Protein 5EXH (pdb70)

Foldseek 3Di:
DDDDAPCPDQLNPDDDQPCDDPQNPDPPDPDGRPSNPHPVNVPDD

Structure (mmCIF, N/CA/C/O backbone):
data_5EXH
#
_entry.id   5EXH
#
_cell.length_a   74.959
_cell.length_b   27.230
_cell.length_c   47.060
_cell.angle_alpha   90.00
_cell.angle_beta   104.44
_cell.angle_gamma   90.00
#
_symmetry.space_group_name_H-M   'C 1 2 1'
#
loop_
_entity.id
_entity.type
_entity.pdbx_description
1 polymer "DNA (5'-D(*GP*AP*AP*TP*CP*(1CC)P*GP*GP*AP*TP*TP*C)-3')"
2 polymer 'Methylcytosine dioxygenase TET3'
3 non-polymer 'ZINC ION'
4 water water
#
loop_
_atom_site.group_PDB
_atom_site.id
_atom_site.type_symbol
_atom_site.label_atom_id
_atom_site.label_alt_id
_atom_site.label_comp_id
_atom_site.label_asym_id
_atom_site.label_entity_id
_atom_site.label_seq_id
_atom_site.pdbx_PDB_ins_code
_atom_site.Cartn_x
_atom_site.Cartn_y
_atom_site.Cartn_z
_atom_site.occupancy
_atom_site.B_iso_or_equiv
_atom_site.auth_seq_id
_atom_site.auth_comp_id
_atom_site.auth_asym_id
_atom_site.auth_atom_id
_atom_site.pdbx_PDB_model_num
ATOM 492 N N . LYS C 2 3 ? 27.476 6.127 3.493 1.00 24.22 52 LYS C N 1
ATOM 493 C CA . LYS C 2 3 ? 28.163 5.068 4.223 1.00 22.19 52 LYS C CA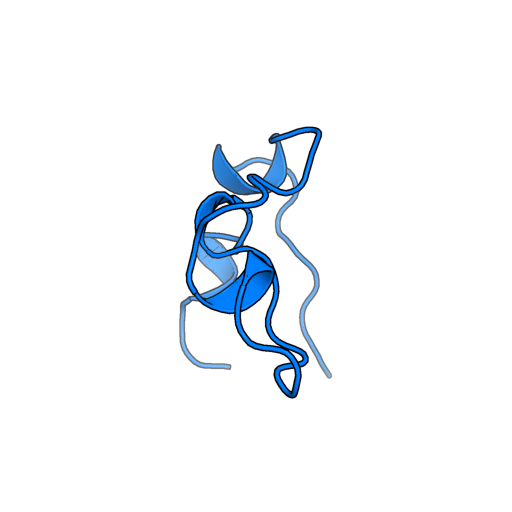 1
ATOM 494 C C . LYS C 2 3 ? 27.393 4.732 5.491 1.00 23.02 52 LYS C C 1
ATOM 495 O O . LYS C 2 3 ? 26.824 5.620 6.134 1.00 22.66 52 LYS C O 1
ATOM 497 N N . LYS C 2 4 ? 27.371 3.459 5.869 1.00 18.58 53 LYS C N 1
ATOM 498 C CA . LYS C 2 4 ? 26.612 3.111 7.062 1.00 18.00 53 LYS C CA 1
ATOM 499 C C . LYS C 2 4 ? 27.319 3.542 8.345 1.00 14.79 53 LYS C C 1
ATOM 500 O O . LYS C 2 4 ? 28.560 3.567 8.440 1.00 15.44 53 LYS C O 1
ATOM 506 N N . ARG C 2 5 ? 26.496 3.929 9.312 1.00 13.63 54 ARG C N 1
ATOM 507 C CA . ARG C 2 5 ? 26.971 4.506 10.557 1.00 12.70 54 ARG C CA 1
ATOM 508 C C . ARG C 2 5 ? 27.374 3.430 11.546 1.00 11.01 54 ARG C C 1
ATOM 509 O O . ARG C 2 5 ? 26.948 2.277 11.434 1.00 13.88 54 ARG C O 1
ATOM 517 N N . LYS C 2 6 ? 28.210 3.814 12.501 1.00 12.27 55 LYS C N 1
ATOM 518 C CA . LYS C 2 6 ? 28.659 2.906 13.545 1.00 13.59 55 LYS C CA 1
ATOM 519 C C . LYS C 2 6 ? 27.989 3.299 14.852 1.00 13.72 55 LYS C C 1
ATOM 520 O O . LYS C 2 6 ? 27.620 4.464 15.040 1.00 13.89 55 LYS C O 1
ATOM 526 N N . ARG C 2 7 ? 27.840 2.346 15.766 1.00 11.72 56 ARG C N 1
ATOM 527 C CA A ARG C 2 7 ? 27.248 2.645 17.067 0.43 12.63 56 ARG C CA 1
ATOM 528 C CA B ARG C 2 7 ? 27.255 2.631 17.073 0.57 12.61 56 ARG C CA 1
ATOM 529 C C . ARG C 2 7 ? 28.086 3.681 17.812 1.00 12.24 56 ARG C C 1
ATOM 530 O O . ARG C 2 7 ? 29.306 3.780 17.616 1.00 13.05 56 ARG C O 1
ATOM 545 N N . CYS C 2 8 ? 27.436 4.461 18.665 1.00 13.06 57 CYS C N 1
ATOM 546 C CA . CYS C 2 8 ? 28.128 5.552 19.337 1.00 13.88 57 CYS C CA 1
ATOM 547 C C . CYS C 2 8 ? 29.098 5.055 20.409 1.00 12.76 57 CYS C C 1
ATOM 548 O O . CYS C 2 8 ? 30.116 5.706 20.679 1.00 15.47 57 CYS C O 1
ATOM 551 N N . GLY C 2 9 ? 28.799 3.903 21.004 1.00 12.88 58 GLY C N 1
ATOM 552 C CA . GLY C 2 9 ? 29.672 3.308 22.000 1.00 14.21 58 GLY C CA 1
ATOM 553 C C . GLY C 2 9 ? 29.501 3.836 23.412 1.00 14.07 58 GLY C C 1
ATOM 554 O O . GLY C 2 9 ? 30.045 3.250 24.352 1.00 14.99 58 GLY C O 1
ATOM 555 N N . THR C 2 10 ? 28.743 4.920 23.573 1.00 12.55 59 THR C N 1
ATOM 556 C CA . THR C 2 10 ? 28.673 5.594 24.874 1.00 15.99 59 THR C CA 1
ATOM 557 C C . THR C 2 10 ? 27.306 5.610 25.549 1.00 15.13 59 THR C C 1
ATOM 558 O O . THR C 2 10 ? 27.229 5.784 26.768 1.00 16.27 59 THR C O 1
ATOM 562 N N . CYS C 2 11 ? 26.230 5.464 24.775 1.00 14.09 60 CYS C N 1
ATOM 563 C CA . CYS C 2 11 ? 24.889 5.454 25.358 1.00 15.22 60 CYS C CA 1
ATOM 564 C C . CYS C 2 11 ? 24.679 4.182 26.175 1.00 14.72 60 CYS C C 1
ATOM 565 O O . CYS C 2 11 ? 25.445 3.224 26.050 1.00 15.53 60 CYS C O 1
ATOM 568 N N . 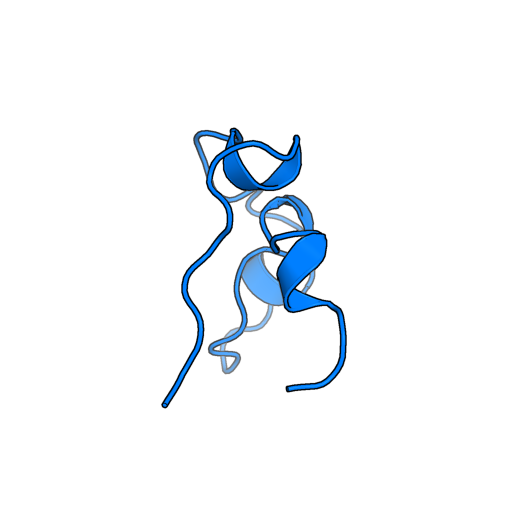ASP C 2 12 ? 23.657 4.175 27.025 1.00 14.93 61 ASP C N 1
ATOM 569 C CA . ASP C 2 12 ? 23.428 3.009 27.871 1.00 17.65 61 ASP C CA 1
ATOM 570 C C . ASP C 2 12 ? 23.229 1.697 27.083 1.00 16.00 61 ASP C C 1
ATOM 571 O O . ASP C 2 12 ? 23.830 0.676 27.429 1.00 14.72 61 ASP C O 1
ATOM 576 N N . PRO C 2 13 ? 22.415 1.719 26.006 1.00 13.44 62 PRO C N 1
ATOM 577 C CA . PRO C 2 13 ? 22.318 0.503 25.186 1.00 12.57 62 PRO C CA 1
ATOM 578 C C . PRO C 2 13 ? 23.672 0.041 24.626 1.00 11.52 62 PRO C C 1
ATOM 579 O O . PRO C 2 13 ? 23.948 -1.154 24.645 1.00 12.22 62 PRO C O 1
ATOM 583 N N . CYS C 2 14 ? 24.502 0.970 24.158 1.00 11.85 63 CYS C N 1
ATOM 584 C CA . CYS C 2 14 ? 25.833 0.620 23.657 1.00 11.70 63 CYS C CA 1
ATOM 585 C C . CYS C 2 14 ? 26.752 -0.005 24.717 1.00 13.87 63 CYS C C 1
ATOM 586 O O . CYS C 2 14 ? 27.700 -0.725 24.380 1.00 15.22 63 CYS C O 1
ATOM 589 N N . ARG C 2 15 ? 26.477 0.276 25.987 1.00 13.50 64 ARG C N 1
ATOM 590 C CA . ARG C 2 15 ? 27.323 -0.217 27.071 1.00 17.44 64 ARG C CA 1
ATOM 591 C C . ARG C 2 15 ? 26.875 -1.567 27.629 1.00 16.38 64 ARG C C 1
ATOM 592 O O . ARG C 2 15 ? 27.609 -2.195 28.399 1.00 17.04 64 ARG C O 1
ATOM 600 N N . ARG C 2 16 ? 25.693 -2.033 27.232 1.00 14.94 65 ARG C N 1
ATOM 601 C CA . ARG C 2 16 ? 25.235 -3.358 27.656 1.00 14.94 65 ARG C CA 1
ATOM 602 C C . ARG C 2 16 ? 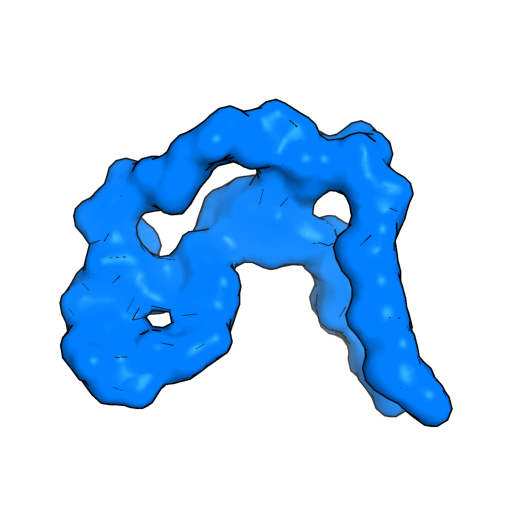26.163 -4.450 27.144 1.00 16.88 65 ARG C C 1
ATOM 603 O O . ARG C 2 16 ? 26.642 -4.397 26.011 1.00 16.13 65 ARG C O 1
ATOM 611 N N . LEU C 2 17 ? 26.405 -5.455 27.976 1.00 15.35 66 LEU C N 1
ATOM 612 C CA . LEU C 2 17 ? 27.407 -6.458 27.658 1.00 16.19 66 LEU C CA 1
ATOM 613 C C . LEU C 2 17 ? 26.849 -7.623 26.864 1.00 16.71 66 LEU C C 1
ATOM 614 O O . LEU C 2 17 ? 27.582 -8.285 26.134 1.00 20.02 66 LEU C O 1
ATOM 619 N N . GLU C 2 18 ? 25.554 -7.886 27.023 1.00 16.14 67 GLU C N 1
ATOM 620 C CA . GLU C 2 18 ? 24.962 -9.097 26.465 1.00 16.26 67 GLU C CA 1
ATOM 621 C C . GLU C 2 18 ? 23.619 -8.824 25.806 1.00 12.69 67 GLU C C 1
ATOM 622 O O . GLU C 2 18 ? 22.925 -7.880 26.174 1.00 14.43 67 GLU C O 1
ATOM 628 N N . ASN C 2 19 ? 23.262 -9.656 24.833 1.00 11.85 68 ASN C N 1
ATOM 629 C CA . ASN C 2 19 ? 21.889 -9.673 24.338 1.00 11.23 68 ASN C CA 1
ATOM 630 C C . ASN C 2 19 ? 20.938 -10.051 25.470 1.00 13.75 68 ASN C C 1
ATOM 631 O O . ASN C 2 19 ? 21.263 -10.915 26.293 1.00 13.93 68 ASN C O 1
ATOM 636 N N . CYS C 2 20 ? 19.766 -9.418 25.521 1.00 12.19 69 CYS C N 1
ATOM 637 C CA . CYS C 2 20 ? 18.859 -9.643 26.649 1.00 11.49 69 CYS C CA 1
ATOM 638 C C . CYS C 2 20 ? 18.224 -11.027 26.628 1.00 11.98 69 CYS C C 1
ATOM 639 O O . CYS C 2 20 ? 17.831 -11.549 27.681 1.00 14.43 69 CYS C O 1
ATOM 642 N N . GLY C 2 21 ? 18.103 -11.607 25.440 1.00 12.30 70 GLY C N 1
ATOM 643 C CA . GLY C 2 21 ? 17.577 -12.951 25.298 1.00 12.31 70 GLY C CA 1
ATOM 644 C C . GLY C 2 21 ? 16.066 -13.078 25.258 1.00 12.89 70 GLY C C 1
ATOM 645 O O . GLY C 2 21 ? 15.553 -14.179 25.022 1.00 18.17 70 GLY C O 1
ATOM 646 N N . SER C 2 22 ? 15.340 -11.983 25.468 1.00 11.20 71 SER C N 1
ATOM 647 C CA . SER C 2 22 ? 13.884 -12.098 25.530 1.00 11.76 71 SER C CA 1
ATOM 648 C C . SER C 2 22 ? 13.085 -11.056 24.744 1.00 10.52 71 SER C C 1
ATOM 649 O O . SER C 2 22 ? 11.881 -11.228 24.563 1.00 10.96 71 SER C O 1
ATOM 652 N N . CYS C 2 23 ? 13.732 -9.990 24.268 1.00 10.42 72 CYS C N 1
ATOM 653 C CA . CYS C 2 23 ? 13.025 -9.011 23.447 1.00 10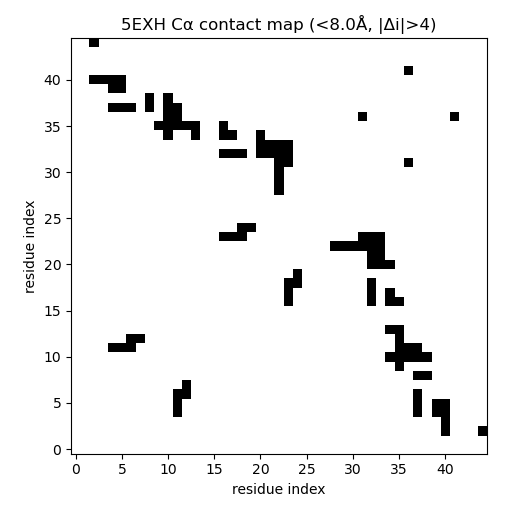.29 72 CYS C CA 1
ATOM 654 C C . CYS C 2 23 ? 12.673 -9.595 22.078 1.00 9.54 72 CYS C C 1
ATOM 655 O O . CYS C 2 23 ? 13.090 -10.707 21.730 1.00 9.77 72 CYS C O 1
ATOM 658 N N . THR C 2 24 ? 11.922 -8.834 21.295 1.00 9.34 73 THR C N 1
ATOM 659 C CA . THR C 2 24 ? 11.504 -9.304 19.983 1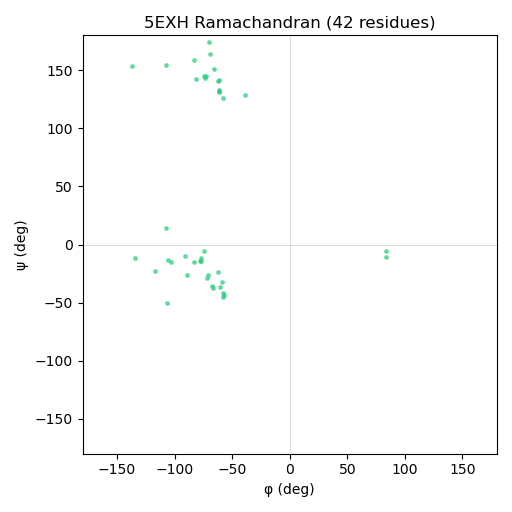.00 10.86 73 THR C CA 1
ATOM 660 C C . THR C 2 24 ? 12.697 -9.682 19.098 1.00 10.02 73 THR C C 1
ATOM 661 O O . THR C 2 24 ? 12.680 -10.706 18.420 1.00 11.41 73 THR C O 1
ATOM 665 N N . SER C 2 25 ? 13.740 -8.863 19.105 1.00 9.50 74 SER C N 1
ATOM 666 C CA . SER C 2 25 ? 14.904 -9.141 18.263 1.00 10.21 74 SER C CA 1
ATOM 667 C C . SER C 2 25 ? 15.650 -10.389 18.715 1.00 11.27 74 SER C C 1
ATOM 668 O O . SER C 2 25 ? 16.178 -11.139 17.889 1.00 13.78 74 SER C O 1
ATOM 671 N N . CYS C 2 26 ? 15.700 -10.600 20.030 1.00 10.00 75 CYS C N 1
ATOM 672 C CA . CYS C 2 26 ? 16.361 -11.772 20.603 1.00 11.84 75 CYS C CA 1
ATOM 673 C C . CYS C 2 26 ? 15.508 -13.034 20.473 1.00 13.39 75 CYS C C 1
ATOM 674 O O . CYS C 2 26 ? 15.998 -14.145 20.697 1.00 18.47 75 CYS C O 1
ATOM 677 N N . THR C 2 27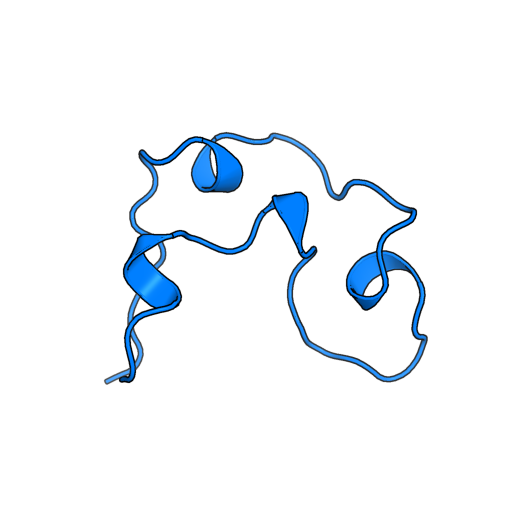 ? 14.243 -12.856 20.101 1.00 10.92 76 THR C N 1
ATOM 678 C CA . THR C 2 27 ? 13.241 -13.931 20.096 1.00 13.70 76 THR C CA 1
ATOM 679 C C . THR C 2 27 ? 12.908 -14.406 18.673 1.00 11.53 76 THR C C 1
ATOM 680 O O . THR C 2 27 ? 12.891 -15.606 18.380 1.00 12.54 76 THR C O 1
ATOM 684 N N . ASN C 2 28 ? 12.605 -13.456 17.799 1.00 11.02 77 ASN C N 1
ATOM 685 C CA . ASN C 2 28 ? 12.180 -13.764 16.440 1.00 11.13 77 ASN C CA 1
ATOM 686 C C . ASN C 2 28 ? 13.280 -14.506 15.682 1.00 10.00 77 ASN C C 1
ATOM 687 O O . ASN C 2 28 ? 14.442 -14.101 15.728 1.00 10.25 77 ASN C O 1
ATOM 692 N N . ARG C 2 29 ? 12.927 -15.586 14.994 1.00 10.24 78 ARG C N 1
ATOM 693 C CA . ARG C 2 29 ? 13.944 -16.448 14.400 1.00 10.86 78 ARG C CA 1
ATOM 694 C C . ARG C 2 29 ? 14.464 -15.966 13.048 1.00 10.66 78 ARG C C 1
ATOM 695 O O . ARG C 2 29 ? 15.518 -16.412 12.600 1.00 13.99 78 ARG C O 1
ATOM 703 N N . ARG C 2 30 ? 13.768 -15.033 12.414 1.00 10.21 79 ARG C N 1
ATOM 704 C CA . ARG C 2 30 ? 14.151 -14.590 11.073 1.00 11.56 79 ARG C CA 1
ATOM 705 C C . ARG C 2 30 ? 14.804 -13.214 11.040 1.00 10.69 79 ARG C C 1
ATOM 706 O O . ARG C 2 30 ? 15.412 -12.847 10.046 1.00 13.23 79 ARG C O 1
ATOM 714 N N . THR C 2 31 ? 14.705 -12.464 12.131 1.00 10.71 80 THR C N 1
ATOM 715 C CA . THR C 2 31 ? 15.201 -11.087 12.156 1.00 11.43 80 THR C CA 1
ATOM 716 C C . THR C 2 31 ? 16.730 -10.973 12.189 1.00 9.92 80 THR C C 1
ATOM 717 O O . THR C 2 31 ? 17.407 -11.788 12.814 1.00 11.79 80 THR C O 1
ATOM 721 N N . HIS C 2 32 ? 17.253 -9.945 11.530 1.00 10.05 81 HIS C N 1
ATOM 722 C CA . HI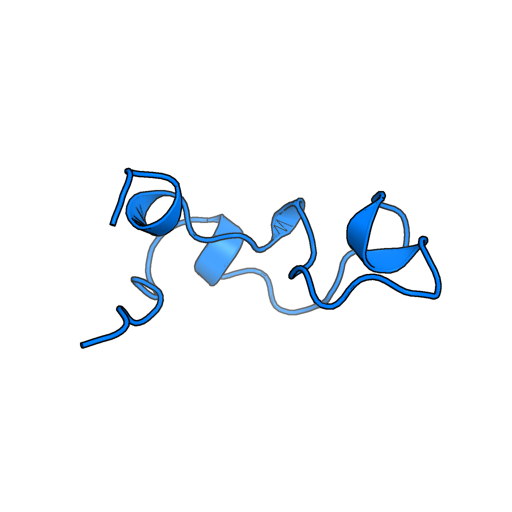S C 2 32 ? 18.662 -9.577 11.644 1.00 8.63 81 HIS C CA 1
ATOM 723 C C . HIS C 2 32 ? 18.837 -8.295 12.461 1.00 9.45 81 HIS C C 1
ATOM 724 O O . HIS C 2 32 ? 19.905 -7.675 12.445 1.00 9.59 81 HIS C O 1
ATOM 731 N N . GLN C 2 33 ? 17.786 -7.898 13.166 1.00 9.32 82 GLN C N 1
ATOM 732 C CA . GLN C 2 33 ? 17.825 -6.678 13.956 1.00 9.36 82 GLN C CA 1
ATOM 733 C C . GLN C 2 33 ? 18.502 -6.915 15.307 1.00 10.49 82 GLN C C 1
ATOM 734 O O . GLN C 2 33 ? 18.312 -7.970 15.923 1.00 10.81 82 GLN C O 1
ATOM 740 N N . ILE C 2 34 ? 19.278 -5.942 15.772 1.00 9.75 83 ILE C N 1
ATOM 741 C CA . ILE C 2 34 ? 19.953 -6.040 17.066 1.00 10.05 83 ILE C CA 1
ATOM 742 C C . ILE C 2 34 ? 18.940 -6.053 18.216 1.00 9.49 83 ILE C C 1
ATOM 743 O O . ILE C 2 34 ? 17.840 -5.488 18.100 1.00 9.22 83 ILE C O 1
ATOM 748 N N . CYS C 2 35 ? 19.315 -6.716 19.316 1.00 9.17 84 CYS C N 1
ATOM 749 C CA . CYS C 2 35 ? 18.587 -6.677 20.584 1.00 9.66 84 CYS C CA 1
ATOM 750 C C . CYS C 2 35 ? 18.062 -5.271 20.843 1.00 8.08 84 CYS C C 1
ATOM 751 O O . CYS C 2 35 ? 18.805 -4.296 20.768 1.00 9.40 84 CYS C O 1
ATOM 754 N N . LYS C 2 36 ? 16.774 -5.166 21.143 1.00 8.89 85 LYS C N 1
ATOM 755 C CA . LYS C 2 36 ? 16.160 -3.868 21.366 1.00 11.21 85 LYS C CA 1
ATOM 756 C C . LYS C 2 36 ? 16.824 -3.106 22.498 1.00 9.13 85 LYS C C 1
ATOM 757 O O . LYS C 2 36 ? 16.904 -1.884 22.460 1.00 11.05 85 LYS C O 1
ATOM 763 N N . LEU C 2 37 ? 17.317 -3.834 23.494 1.00 8.72 86 LEU C N 1
ATOM 764 C CA . LEU C 2 37 ? 17.945 -3.201 24.650 1.00 11.09 86 LEU C CA 1
ATOM 765 C C . LEU C 2 37 ? 19.361 -2.706 24.349 1.00 10.66 86 LEU C C 1
ATOM 766 O O . LEU C 2 37 ? 19.923 -1.898 25.096 1.00 11.31 86 LEU C O 1
ATOM 771 N N . ARG C 2 38 ? 19.923 -3.168 23.232 1.00 8.81 87 ARG C N 1
ATOM 772 C CA . ARG C 2 38 ? 21.273 -2.782 22.824 1.00 9.12 87 ARG C CA 1
ATOM 773 C C . ARG C 2 38 ? 21.286 -1.736 21.701 1.00 9.74 87 ARG C C 1
ATOM 774 O O . ARG C 2 38 ? 22.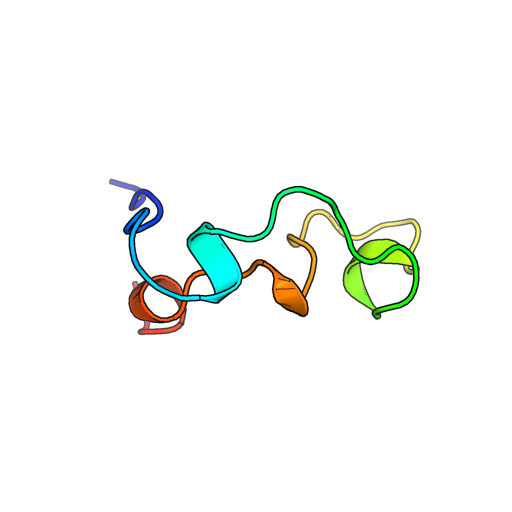326 -1.135 21.441 1.00 10.96 87 ARG C O 1
ATOM 782 N N . LYS C 2 39 ? 20.159 -1.522 21.021 1.00 9.74 88 LYS C N 1
ATOM 783 C CA . LYS C 2 39 ? 20.160 -0.617 19.871 1.00 9.04 88 LYS C CA 1
ATOM 784 C C . LYS C 2 39 ? 20.637 0.777 20.279 1.00 9.19 88 LYS C C 1
ATOM 785 O O . LYS C 2 39 ? 20.091 1.369 21.221 1.00 10.35 88 LYS C O 1
ATOM 791 N N . CYS C 2 40 ? 21.650 1.288 19.583 1.00 9.04 89 CYS C N 1
ATOM 792 C CA . CYS C 2 40 ? 22.235 2.583 19.897 1.00 8.98 89 CYS C CA 1
ATOM 793 C C . CYS C 2 40 ? 21.207 3.704 19.759 1.00 9.11 89 CYS C C 1
ATOM 794 O O . CYS C 2 40 ? 20.502 3.794 18.754 1.00 10.47 89 CYS C O 1
ATOM 797 N N . GLU C 2 41 ? 21.132 4.564 20.772 1.00 9.89 90 GLU C N 1
ATOM 798 C CA . GLU C 2 41 ? 20.186 5.675 20.739 1.00 10.22 90 GLU C CA 1
ATOM 799 C C . GLU C 2 41 ? 20.452 6.611 19.559 1.00 12.55 90 GLU C C 1
ATOM 800 O O . GLU C 2 41 ? 19.511 7.147 18.957 1.00 12.52 90 GLU C O 1
ATOM 806 N N . VAL C 2 42 ? 21.728 6.816 19.233 1.00 11.24 91 VAL C N 1
ATOM 807 C CA . VAL C 2 42 ? 22.090 7.712 18.139 1.00 13.11 91 VAL C CA 1
ATOM 808 C C . VAL C 2 42 ? 21.630 7.142 16.794 1.00 11.28 91 VAL C C 1
ATOM 809 O O . VAL C 2 42 ? 21.176 7.878 15.909 1.00 14.39 91 VAL C O 1
ATOM 813 N N . LEU C 2 43 ? 21.725 5.823 16.661 1.00 10.71 92 LEU C N 1
ATOM 814 C CA . LEU C 2 43 ? 21.367 5.135 15.426 1.00 11.12 92 LEU C CA 1
ATOM 815 C C . LEU C 2 43 ? 19.858 5.045 15.221 1.00 12.23 92 LEU C C 1
ATOM 816 O O . LEU C 2 43 ? 19.404 4.586 14.173 1.00 11.02 92 LEU C O 1
ATOM 821 N N . LYS C 2 44 ? 19.079 5.475 16.215 1.00 11.77 93 LYS C N 1
ATOM 822 C CA . LYS C 2 44 ? 17.620 5.527 16.067 1.00 12.20 93 LYS C CA 1
ATOM 823 C C . LYS C 2 44 ? 17.174 6.746 15.251 1.00 12.05 93 LYS C C 1
ATOM 824 O O . LYS C 2 44 ? 16.019 6.806 14.806 1.00 14.78 93 LYS C O 1
ATOM 830 N N . LYS C 2 45 ? 18.073 7.711 15.058 1.00 13.82 94 LYS C N 1
ATOM 831 C CA . LYS C 2 45 ? 17.816 8.815 14.128 1.00 15.70 94 LYS C CA 1
ATOM 832 C C . LYS C 2 45 ? 17.933 8.294 12.696 1.00 15.85 94 LYS C C 1
ATOM 833 O O . LYS C 2 45 ? 18.777 7.440 12.410 1.00 17.07 94 LYS C O 1
ATOM 839 N N . LYS C 2 46 ? 17.084 8.795 11.803 1.00 15.22 95 LYS C N 1
ATOM 840 C CA . LYS C 2 46 ? 17.047 8.328 10.416 1.00 18.50 95 LYS C CA 1
ATOM 841 C C . LYS C 2 46 ? 18.366 8.572 9.712 1.00 18.59 95 LYS C C 1
ATOM 842 O O . LYS C 2 46 ? 18.922 9.672 9.772 1.00 18.51 95 LYS C O 1
ATOM 848 N N . ALA C 2 47 ? 18.859 7.533 9.043 1.00 19.06 96 ALA C N 1
ATOM 849 C CA . ALA C 2 47 ? 20.099 7.610 8.282 1.00 21.87 96 ALA C CA 1
ATOM 850 C C . ALA C 2 47 ? 19.943 8.520 7.067 1.00 23.99 96 ALA C C 1
ATOM 851 O O . ALA C 2 47 ? 18.903 8.508 6.399 1.00 22.40 96 ALA C O 1
#

B-factor: mean 17.27, std 6.72, range [8.08, 44.48]

Radius of gyration: 10.92 Å; Cα contacts (8 Å, |Δi|>4): 56; chains: 1; bounding box: 18×25×24 Å

Secondary structure (DSSP, 8-state):
------S-SHHHH--S--SSSHHHH-SS-----TTTS-SGGGS--

Sequence (45 aa):
KKRKRRCGTCDPCRRLENCGSCTSCTNRRTHQICKLRKCEVLKKKA

Nearest PDB structures (foldseek):
  5exh-assembly1_C  TM=1.023E+00  e=2.141E-08  Mus musculus
  4z3c-assembly1_C  TM=9.491E-01  e=1.164E-06  Homo sapiens
  4hp1-assembly1_C  TM=9.618E-01  e=9.360E-06  Xenopus tropicalis
  4hp3-assembly1_C  TM=9.490E-01  e=1.021E-05  Xenopus tropicalis
  6asd-assembly1_C  TM=9.186E-01  e=2.231E-05  Homo sapiens

Solvent-accessible surface area: 4245 Å² total; per-residue (Å²): 151,192,100,172,138,47,30,92,24,120,16,10,152,121,173,132,92,49,55,94,17,80,15,42,87,78,239,219,50,186,110,65,5,98,84,68,71,2,87,84,35,116,160,189,95

GO terms:
  GO:0070579 DNA 5-methylcytosine dioxygenase activity (F, IDA)
  GO:0005634 nucleus (C, IDA)
  GO:0044029 positive regulation of gene expression via chromosomal CpG island demethylation (P, IDA)
  GO:0001940 male pronucleus (C, IDA)
  GO:0005737 cytoplasm (C, IDA)
  GO:0070579 DNA 5-methylcytosine dioxygenase activity (F, EXP)
  GO:0005634 nucleus (C, EXP)
  GO:0005694 chromosome (C, EXP)
  GO:0070579 DNA 5-methylcytosine dioxygenase activity (F, IMP)
  GO:0044727 epigenetic programing of male pronucleus (P, IMP)
  GO:0005515 protein binding (F, IPI)
  GO:0001939 female pronucleus (C, IDA)
  GO:0005654 nucleoplasm (C, TAS)

InterPro domains:
  IPR002857 Zinc finger, CXXC-type [PS51058] (50-90)
  IPR024779 2OGFeDO JBP1/TET, oxygenase domain [PF12851] (993-1705)
  IPR040175 Methylcytosine dioxygenase TET1/2/3 [PTHR23358] (744-1803)
  IPR046942 Methylcytosine dioxygenase TET1-3, oxygenase domain [SM01333] (993-1705)

Organism: Mus musculus (NCBI:txid10090)